Protein AF-A0A158CXE6-F1 (afdb_monomer_lite)

pLDDT: mean 87.51, std 12.44, range [35.69, 97.0]

Sequence (128 aa):
MPPRFIEAGNEISLALLDIEFDVFEQYKTNEDRIQARRDVHEHVRQKYGLASAREAVRCREISALVANRPAMIHLFDYDELEAMVMLRVKPTLVDQFIAAKRRASSFGLPDILGLALHAKERHDWRWD

Secondary structure (DSSP, 8-state):
---HHHHHHHHHHHHHHHHHH-TT----SHHHHHHHHHHHHHHHHHHHT-S-HHHHHHHHHHHHHHHT-TTHHHH--HHHHHHHHHTT--HHHHHHHHHHHHH-TT--HHHHHHHHHH-SS-------

Radius of gyration: 16.46 Å; chains: 1; bounding box: 41×27×48 Å

Structure (mmCIF, N/CA/C/O backbone):
data_AF-A0A158CXE6-F1
#
_entry.id   AF-A0A158CXE6-F1
#
loop_
_atom_site.group_PDB
_atom_site.id
_atom_site.type_symbol
_atom_site.label_atom_id
_atom_site.label_alt_id
_atom_site.label_comp_id
_atom_site.label_asym_id
_atom_site.label_entity_id
_atom_site.label_seq_id
_atom_site.pdbx_PDB_ins_code
_atom_site.Cartn_x
_atom_site.Cartn_y
_atom_site.Cartn_z
_atom_site.occupancy
_atom_site.B_iso_or_equiv
_atom_site.auth_seq_id
_atom_site.auth_comp_id
_atom_site.auth_asym_id
_atom_site.auth_atom_id
_atom_site.pdbx_PDB_model_num
ATOM 1 N N . MET A 1 1 ? 11.992 -1.898 12.900 1.00 51.00 1 MET A N 1
ATOM 2 C CA . MET A 1 1 ? 12.094 -2.278 11.477 1.00 51.00 1 MET A CA 1
ATOM 3 C C . MET A 1 1 ? 10.696 -2.177 10.886 1.00 51.00 1 MET A C 1
ATOM 5 O O . MET A 1 1 ? 9.780 -2.636 11.566 1.00 51.00 1 MET A O 1
ATOM 9 N N . PRO A 1 2 ? 10.495 -1.501 9.742 1.00 61.84 2 PRO A N 1
ATOM 10 C CA . PRO A 1 2 ? 9.184 -1.451 9.107 1.00 61.84 2 PRO A CA 1
ATOM 11 C C . PRO A 1 2 ? 8.731 -2.869 8.716 1.00 61.84 2 PRO A C 1
ATOM 13 O O . PRO A 1 2 ? 9.573 -3.732 8.463 1.00 61.84 2 PRO A O 1
ATOM 16 N N . PRO A 1 3 ? 7.420 -3.151 8.703 1.00 84.00 3 PRO A N 1
ATOM 17 C CA . PRO A 1 3 ? 6.924 -4.440 8.244 1.00 84.00 3 PRO A CA 1
ATOM 18 C C . PRO A 1 3 ? 7.371 -4.725 6.807 1.00 84.00 3 PRO A C 1
ATOM 20 O O . PRO A 1 3 ? 7.409 -3.816 5.977 1.00 84.00 3 PRO A O 1
ATOM 23 N N . ARG A 1 4 ? 7.650 -5.995 6.489 1.00 89.44 4 ARG A N 1
ATOM 24 C CA . ARG A 1 4 ? 8.146 -6.420 5.165 1.00 89.44 4 ARG A CA 1
ATOM 25 C C . ARG A 1 4 ? 7.297 -5.916 3.993 1.00 89.44 4 ARG A C 1
ATOM 27 O O . ARG A 1 4 ? 7.845 -5.550 2.961 1.00 89.44 4 ARG A O 1
ATOM 34 N N . PHE A 1 5 ? 5.976 -5.847 4.157 1.00 90.38 5 PHE A N 1
ATOM 35 C CA . PHE A 1 5 ? 5.071 -5.341 3.121 1.00 90.38 5 PHE A CA 1
ATOM 36 C C . PHE A 1 5 ? 5.245 -3.835 2.846 1.00 90.38 5 PHE A C 1
ATOM 38 O O . PHE A 1 5 ? 5.051 -3.398 1.716 1.00 90.38 5 PHE A O 1
ATOM 45 N N . ILE A 1 6 ? 5.656 -3.040 3.843 1.00 93.50 6 ILE A N 1
ATOM 46 C CA . ILE A 1 6 ? 5.977 -1.617 3.654 1.00 93.50 6 ILE A CA 1
ATOM 47 C C . ILE A 1 6 ? 7.284 -1.464 2.884 1.00 93.50 6 ILE A C 1
ATOM 49 O O . ILE A 1 6 ? 7.364 -0.642 1.977 1.00 93.50 6 ILE A O 1
ATOM 53 N N . GLU A 1 7 ? 8.296 -2.267 3.217 1.00 94.56 7 GLU A N 1
ATOM 54 C CA . GLU A 1 7 ? 9.576 -2.266 2.501 1.00 94.56 7 GLU A CA 1
ATOM 55 C C . GLU A 1 7 ? 9.382 -2.636 1.026 1.00 94.56 7 GLU A C 1
ATOM 57 O O . GLU A 1 7 ? 9.821 -1.889 0.152 1.00 94.56 7 GLU A O 1
ATOM 62 N N . ALA A 1 8 ? 8.632 -3.710 0.754 1.00 95.69 8 ALA A N 1
ATOM 63 C CA . ALA A 1 8 ? 8.264 -4.110 -0.601 1.00 95.69 8 ALA A CA 1
ATOM 64 C C . ALA A 1 8 ? 7.537 -2.981 -1.354 1.00 95.69 8 ALA A C 1
ATOM 66 O O . ALA A 1 8 ? 7.877 -2.661 -2.492 1.00 95.69 8 ALA A O 1
ATOM 67 N N . GLY A 1 9 ? 6.562 -2.331 -0.712 1.00 95.94 9 GLY A N 1
ATOM 68 C CA . GLY A 1 9 ? 5.818 -1.230 -1.322 1.00 95.94 9 GLY A CA 1
ATOM 69 C C . GLY A 1 9 ? 6.661 0.015 -1.612 1.00 95.94 9 GLY A C 1
ATOM 70 O O .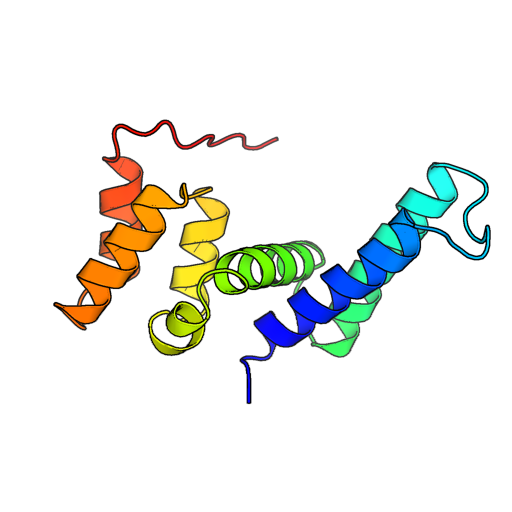 GLY A 1 9 ? 6.491 0.643 -2.662 1.00 95.94 9 GLY A O 1
ATOM 71 N N . ASN A 1 10 ? 7.590 0.355 -0.715 1.00 95.44 10 ASN A N 1
ATOM 72 C CA . ASN A 1 10 ? 8.533 1.457 -0.905 1.00 95.44 10 ASN A CA 1
ATOM 73 C C . ASN A 1 10 ? 9.477 1.177 -2.080 1.00 95.44 10 ASN A C 1
ATOM 75 O O . ASN A 1 10 ? 9.691 2.059 -2.907 1.00 95.44 10 ASN A O 1
ATOM 79 N N . GLU A 1 11 ? 10.003 -0.046 -2.181 1.00 96.62 11 GLU A N 1
ATOM 80 C CA . GLU A 1 11 ? 10.897 -0.451 -3.270 1.00 96.62 11 GLU A CA 1
ATOM 81 C C . GLU A 1 11 ? 10.207 -0.373 -4.633 1.00 96.62 11 GLU A C 1
ATOM 83 O O . GLU A 1 11 ? 10.760 0.206 -5.567 1.00 96.62 11 GLU A O 1
ATOM 88 N N . ILE A 1 12 ? 8.962 -0.855 -4.729 1.00 96.56 12 ILE A N 1
ATOM 89 C CA . ILE A 1 12 ? 8.153 -0.695 -5.944 1.00 96.56 12 ILE A CA 1
ATOM 90 C C . ILE A 1 12 ? 7.960 0.789 -6.255 1.00 96.56 12 ILE A C 1
ATOM 92 O O . ILE A 1 12 ? 8.134 1.204 -7.395 1.00 96.56 12 ILE A O 1
ATOM 96 N N . SER A 1 13 ? 7.593 1.602 -5.261 1.00 95.00 13 SER A N 1
ATOM 97 C CA . SER A 1 13 ? 7.316 3.025 -5.483 1.00 95.00 13 SER A CA 1
ATOM 98 C C . SER A 1 13 ? 8.537 3.771 -6.016 1.00 95.00 13 SER A C 1
ATOM 100 O O . SER A 1 13 ? 8.400 4.535 -6.965 1.00 95.00 13 SER A O 1
ATOM 102 N N . LEU A 1 14 ? 9.723 3.508 -5.462 1.00 94.38 14 LEU A N 1
ATOM 103 C CA . LEU A 1 14 ? 10.977 4.099 -5.930 1.00 94.38 14 LEU A CA 1
ATOM 104 C C . LEU A 1 14 ? 11.321 3.642 -7.353 1.00 94.38 14 LEU A C 1
ATOM 106 O O . LEU A 1 14 ? 11.532 4.482 -8.222 1.00 94.38 14 LEU A O 1
ATOM 110 N N . ALA A 1 15 ? 11.273 2.337 -7.626 1.00 94.12 15 ALA A N 1
ATOM 111 C CA . ALA A 1 15 ? 11.585 1.806 -8.953 1.00 94.12 15 ALA A CA 1
ATOM 112 C C . ALA A 1 15 ? 10.608 2.300 -10.039 1.00 94.12 15 ALA A C 1
ATOM 114 O O . ALA A 1 15 ? 10.995 2.531 -11.183 1.00 94.12 15 ALA A O 1
ATOM 115 N N . LEU A 1 16 ? 9.330 2.493 -9.698 1.00 93.62 16 LEU A N 1
ATOM 116 C CA . LEU A 1 16 ? 8.351 3.050 -10.632 1.00 93.62 16 LEU A CA 1
ATOM 117 C C . LEU A 1 16 ? 8.590 4.536 -10.924 1.00 93.62 16 LEU A C 1
ATOM 119 O O . LEU A 1 16 ? 8.330 4.951 -12.052 1.00 93.62 16 LEU A O 1
ATOM 123 N N . LEU A 1 17 ? 9.083 5.313 -9.952 1.00 91.69 17 LEU A N 1
ATOM 124 C CA . LEU A 1 17 ? 9.490 6.703 -10.182 1.00 91.69 17 LEU A CA 1
ATOM 125 C C . LEU A 1 17 ? 10.688 6.759 -11.134 1.00 91.69 17 LEU A C 1
ATOM 127 O O . LEU A 1 17 ? 10.675 7.564 -12.059 1.00 91.69 17 LEU A O 1
ATOM 131 N N . ASP A 1 18 ? 11.664 5.863 -10.981 1.00 90.62 18 ASP A N 1
ATOM 132 C CA . ASP A 1 18 ? 12.808 5.783 -11.899 1.00 90.62 18 ASP A CA 1
ATOM 133 C C . ASP A 1 18 ? 12.363 5.502 -13.345 1.00 90.62 18 ASP A C 1
ATOM 135 O O . ASP A 1 18 ? 12.859 6.127 -14.283 1.00 90.62 18 ASP A O 1
ATOM 139 N N . ILE A 1 19 ? 11.372 4.620 -13.533 1.00 90.50 19 ILE A N 1
ATOM 140 C CA . ILE A 1 19 ? 10.773 4.349 -14.853 1.00 90.50 19 ILE A CA 1
ATOM 141 C C . ILE A 1 19 ? 9.974 5.549 -15.376 1.00 90.50 19 ILE A C 1
ATOM 143 O O . ILE A 1 19 ? 9.950 5.799 -16.578 1.00 90.50 19 ILE A O 1
ATOM 147 N N . GLU A 1 20 ? 9.256 6.257 -14.504 1.00 87.62 20 GLU A N 1
ATOM 148 C CA . GLU A 1 20 ? 8.419 7.394 -14.894 1.00 87.62 20 GLU A CA 1
ATOM 149 C C . GLU A 1 20 ? 9.247 8.604 -15.323 1.00 87.62 20 GLU A C 1
ATOM 151 O O . GLU A 1 20 ? 8.935 9.224 -16.341 1.00 87.62 20 GLU A O 1
ATOM 156 N N . PHE A 1 21 ? 10.303 8.917 -14.573 1.00 87.38 21 PHE A N 1
ATOM 157 C CA . PHE A 1 21 ? 11.193 10.022 -14.902 1.00 87.38 21 PHE A CA 1
ATOM 158 C C . PHE A 1 21 ? 12.155 9.683 -16.037 1.00 87.38 21 PHE A C 1
ATOM 160 O O . PHE A 1 21 ? 12.564 10.603 -16.739 1.00 87.38 21 PHE A O 1
ATOM 167 N N . ASP A 1 22 ? 12.499 8.400 -16.218 1.00 84.50 22 ASP A N 1
ATOM 168 C CA . ASP A 1 22 ? 13.327 7.880 -17.315 1.00 84.50 22 ASP A CA 1
ATOM 169 C C . ASP A 1 22 ? 14.519 8.792 -17.652 1.00 84.50 22 ASP A C 1
ATOM 171 O O . ASP A 1 22 ? 14.786 9.120 -18.807 1.00 84.50 22 ASP A O 1
ATOM 175 N N . VAL A 1 23 ? 15.227 9.249 -16.613 1.00 73.69 23 VAL A N 1
ATOM 176 C CA . VAL A 1 23 ? 16.265 10.295 -16.716 1.00 73.69 23 VAL A CA 1
ATOM 177 C C . VAL A 1 23 ? 17.403 9.888 -17.664 1.00 73.69 23 VAL A C 1
ATOM 179 O O . VAL A 1 23 ? 18.132 10.736 -18.171 1.00 73.69 23 VAL A O 1
ATOM 182 N N . PHE A 1 24 ? 17.545 8.588 -17.923 1.00 78.62 24 PHE A N 1
ATOM 183 C CA . PHE A 1 24 ? 18.574 7.998 -18.773 1.00 78.62 24 PHE A CA 1
ATOM 184 C C . PHE A 1 24 ? 18.055 7.527 -20.143 1.00 78.62 24 PHE A C 1
ATOM 186 O O . PHE A 1 24 ? 18.789 6.825 -20.837 1.00 78.62 24 PHE A O 1
ATOM 193 N N . GLU A 1 25 ? 16.821 7.879 -20.525 1.00 81.94 25 GLU A N 1
ATOM 194 C CA . GLU A 1 25 ? 16.191 7.512 -21.809 1.00 81.94 25 GLU A CA 1
ATOM 195 C C . GLU A 1 25 ? 16.247 5.998 -22.109 1.00 81.94 25 GLU A C 1
ATOM 197 O O . GLU A 1 25 ? 16.470 5.554 -23.241 1.00 81.94 25 GLU A O 1
ATOM 202 N N . GLN A 1 26 ? 16.068 5.180 -21.071 1.00 82.81 26 GLN A N 1
ATOM 203 C CA . GLN A 1 26 ? 16.131 3.723 -21.152 1.00 82.81 26 GLN A CA 1
ATOM 204 C C . GLN A 1 26 ? 14.879 3.135 -21.809 1.00 82.81 26 GLN A C 1
ATOM 206 O O . GLN A 1 26 ? 14.966 2.085 -22.448 1.00 82.81 26 GLN A O 1
ATOM 211 N N . TYR A 1 27 ? 13.728 3.806 -21.699 1.00 85.38 27 TYR A N 1
ATOM 212 C CA . TYR A 1 27 ? 12.443 3.279 -22.153 1.00 85.38 27 TYR A CA 1
ATOM 213 C C . TYR A 1 27 ? 11.902 4.068 -23.349 1.00 85.38 27 TYR A C 1
ATOM 215 O O . TYR A 1 27 ? 11.145 5.034 -23.211 1.00 85.38 27 TYR A O 1
ATOM 223 N N . LYS A 1 28 ? 12.278 3.614 -24.549 1.00 82.56 28 LYS A N 1
ATOM 224 C CA . LYS A 1 28 ? 11.993 4.291 -25.827 1.00 82.56 28 LYS A CA 1
ATOM 225 C C . LYS A 1 28 ? 10.531 4.208 -26.249 1.00 82.56 28 LYS A C 1
ATOM 227 O O . LYS A 1 28 ? 10.055 5.081 -26.974 1.00 82.56 28 LYS A O 1
ATOM 232 N N . THR A 1 29 ? 9.822 3.165 -25.827 1.00 88.81 29 THR A N 1
ATOM 233 C CA . THR A 1 29 ? 8.415 2.953 -26.171 1.00 88.81 29 THR A CA 1
ATOM 234 C C . THR A 1 29 ? 7.535 2.824 -24.932 1.00 88.81 29 THR A C 1
ATOM 236 O O . THR A 1 29 ? 7.985 2.503 -23.830 1.00 88.81 29 THR A O 1
ATOM 239 N N . ASN A 1 30 ? 6.230 3.039 -25.116 1.00 87.00 30 ASN A N 1
ATOM 240 C CA . ASN A 1 30 ? 5.251 2.767 -24.062 1.00 87.00 30 ASN A CA 1
ATOM 241 C C . ASN A 1 30 ? 5.204 1.277 -23.690 1.00 87.00 30 ASN A C 1
ATOM 243 O O . ASN A 1 30 ? 4.932 0.955 -22.536 1.00 87.00 30 ASN A O 1
ATOM 247 N N . GLU A 1 31 ? 5.480 0.378 -24.635 1.00 91.69 31 GLU A N 1
ATOM 248 C CA . GLU A 1 31 ? 5.534 -1.065 -24.386 1.00 91.69 31 GLU A CA 1
ATOM 249 C C . GLU A 1 31 ? 6.713 -1.428 -23.478 1.00 91.69 31 GLU A C 1
ATOM 251 O O . GLU A 1 31 ? 6.514 -2.158 -22.505 1.00 91.69 31 GLU A O 1
ATOM 256 N N . ASP A 1 32 ? 7.888 -0.826 -23.698 1.00 90.44 32 ASP A N 1
ATOM 257 C CA . ASP A 1 32 ? 9.062 -0.998 -22.829 1.00 90.44 32 ASP A CA 1
ATOM 258 C C . ASP A 1 32 ? 8.752 -0.555 -21.396 1.00 90.44 32 ASP A C 1
ATOM 260 O O . ASP A 1 32 ? 9.058 -1.260 -20.436 1.00 90.44 32 ASP A O 1
ATOM 264 N N . ARG A 1 33 ? 8.069 0.588 -21.239 1.00 89.50 33 ARG A N 1
ATOM 265 C CA . ARG A 1 33 ? 7.648 1.092 -19.921 1.00 89.50 33 ARG A CA 1
ATOM 266 C C . ARG A 1 33 ? 6.655 0.152 -19.249 1.00 89.50 33 ARG A C 1
ATOM 268 O O . ARG A 1 33 ? 6.749 -0.078 -18.046 1.00 89.50 33 ARG A O 1
ATOM 275 N N . ILE A 1 34 ? 5.690 -0.389 -19.993 1.00 91.56 34 ILE A N 1
ATOM 276 C CA . ILE A 1 34 ? 4.725 -1.357 -19.454 1.00 91.56 34 ILE A CA 1
ATOM 277 C C . ILE A 1 34 ? 5.447 -2.624 -18.993 1.00 91.56 34 ILE A C 1
ATOM 279 O O . ILE A 1 34 ? 5.151 -3.119 -17.903 1.00 91.56 34 ILE A O 1
ATOM 283 N N . GLN A 1 35 ? 6.390 -3.130 -19.787 1.00 93.31 35 GLN A N 1
ATOM 284 C CA . GLN A 1 35 ? 7.146 -4.327 -19.439 1.00 93.31 35 GLN A CA 1
ATOM 285 C C . GLN A 1 35 ? 8.038 -4.088 -18.216 1.00 93.31 35 GLN A C 1
ATOM 287 O O . GLN A 1 35 ? 7.929 -4.831 -17.246 1.00 93.31 35 GLN A O 1
ATOM 292 N N . ALA A 1 36 ? 8.789 -2.987 -18.180 1.00 93.38 36 ALA A N 1
ATOM 293 C CA . ALA A 1 36 ? 9.624 -2.621 -17.037 1.00 93.38 36 ALA A CA 1
ATOM 294 C C . ALA A 1 36 ? 8.814 -2.502 -15.737 1.00 93.38 36 ALA A C 1
ATOM 296 O O . ALA A 1 36 ? 9.213 -3.001 -14.686 1.00 93.38 36 ALA A O 1
ATOM 297 N N . ARG A 1 37 ? 7.615 -1.907 -15.801 1.00 93.62 37 ARG A N 1
ATOM 298 C CA . ARG A 1 37 ? 6.708 -1.836 -14.646 1.00 93.62 37 ARG A CA 1
ATOM 299 C C . ARG A 1 37 ? 6.280 -3.223 -14.171 1.00 93.62 37 ARG A C 1
ATOM 301 O O . ARG A 1 37 ? 6.182 -3.433 -12.964 1.00 93.62 37 ARG A O 1
ATOM 308 N N . ARG A 1 38 ? 6.002 -4.161 -15.080 1.00 94.12 38 ARG A N 1
ATOM 309 C CA . ARG A 1 38 ? 5.667 -5.550 -14.717 1.00 94.12 38 ARG A CA 1
ATOM 310 C C . ARG A 1 38 ? 6.858 -6.247 -14.068 1.00 94.12 38 ARG A C 1
ATOM 312 O O . ARG A 1 38 ? 6.681 -6.881 -13.030 1.00 94.12 38 ARG A O 1
ATOM 319 N N . ASP A 1 39 ? 8.048 -6.055 -14.624 1.00 95.44 39 ASP A N 1
ATOM 320 C CA . ASP A 1 39 ? 9.284 -6.658 -14.129 1.00 95.44 39 ASP A CA 1
ATOM 321 C C . ASP A 1 39 ? 9.630 -6.164 -12.719 1.00 95.44 39 ASP A C 1
ATOM 323 O O . ASP A 1 39 ? 10.019 -6.968 -11.878 1.00 95.44 39 ASP A O 1
ATOM 327 N N . VAL A 1 40 ? 9.391 -4.883 -12.404 1.00 96.06 40 VAL A N 1
ATOM 328 C CA . VAL A 1 40 ? 9.525 -4.347 -11.035 1.00 96.06 40 VAL A CA 1
ATOM 329 C C . VAL A 1 40 ? 8.634 -5.099 -10.047 1.00 96.06 40 VAL A C 1
ATOM 331 O O . VAL A 1 40 ? 9.107 -5.539 -8.997 1.00 96.06 40 VAL A O 1
ATOM 334 N N . HIS A 1 41 ? 7.347 -5.272 -10.365 1.00 95.44 41 HIS A N 1
ATOM 335 C CA . HIS A 1 41 ? 6.427 -5.967 -9.461 1.00 95.44 41 HIS A CA 1
ATOM 336 C C . HIS A 1 41 ? 6.813 -7.440 -9.299 1.00 95.44 41 HIS A C 1
ATOM 338 O O . HIS A 1 41 ? 6.750 -7.962 -8.188 1.00 95.44 41 HIS A O 1
ATOM 344 N N . GLU A 1 42 ? 7.238 -8.102 -10.376 1.00 96.50 42 GLU A N 1
ATOM 345 C CA . GLU A 1 42 ? 7.669 -9.499 -10.331 1.00 96.50 42 GLU A CA 1
ATOM 346 C C . GLU A 1 42 ? 8.977 -9.673 -9.547 1.00 96.50 42 GLU A C 1
ATOM 348 O O . GLU A 1 42 ? 9.086 -10.580 -8.721 1.00 96.50 42 GLU A O 1
ATOM 353 N N . HIS A 1 43 ? 9.940 -8.771 -9.732 1.00 96.56 43 HIS A N 1
ATOM 354 C CA . HIS A 1 43 ? 11.191 -8.765 -8.981 1.00 96.56 43 HIS A CA 1
ATOM 355 C C . HIS A 1 43 ? 10.939 -8.629 -7.476 1.00 96.56 43 HIS A C 1
ATOM 357 O O . HIS A 1 43 ? 11.420 -9.442 -6.683 1.00 96.56 43 HIS A O 1
ATOM 363 N N . VAL A 1 44 ? 10.135 -7.640 -7.074 1.00 97.00 44 VAL A N 1
ATOM 364 C CA . VAL A 1 44 ? 9.807 -7.419 -5.660 1.00 97.00 44 VAL A CA 1
ATOM 365 C C . VAL A 1 44 ? 8.998 -8.588 -5.100 1.00 97.00 44 VAL A C 1
ATOM 367 O O . VAL A 1 44 ? 9.277 -9.043 -3.990 1.00 97.00 44 VAL A O 1
ATOM 370 N N . ARG A 1 45 ? 8.055 -9.144 -5.874 1.00 96.50 45 ARG A N 1
ATOM 371 C CA . ARG A 1 45 ? 7.307 -10.349 -5.489 1.00 96.50 45 ARG A CA 1
ATOM 372 C C . ARG A 1 45 ? 8.252 -11.494 -5.128 1.00 96.50 45 ARG A C 1
ATOM 374 O O . ARG A 1 45 ? 8.108 -12.080 -4.059 1.00 96.50 45 ARG A O 1
ATOM 381 N N . GLN A 1 46 ? 9.227 -11.788 -5.987 1.00 96.75 46 GLN A N 1
ATOM 382 C CA . GLN A 1 46 ? 10.204 -12.853 -5.756 1.00 96.75 46 GLN A CA 1
ATOM 383 C C . GLN A 1 46 ? 11.107 -12.552 -4.553 1.00 96.75 46 GLN A C 1
ATOM 385 O O . GLN A 1 46 ? 11.287 -13.412 -3.693 1.00 96.75 46 GLN A O 1
ATOM 390 N N . LYS A 1 47 ? 11.628 -11.323 -4.457 1.00 97.00 47 LYS A N 1
ATOM 391 C CA . LYS A 1 47 ? 12.533 -10.890 -3.382 1.00 97.00 47 LYS A CA 1
ATOM 392 C C . LYS A 1 47 ? 11.901 -10.990 -1.992 1.00 97.00 47 LYS A C 1
ATOM 394 O O . LYS A 1 47 ? 12.564 -11.410 -1.046 1.00 97.00 47 LYS A O 1
ATOM 399 N N . TYR A 1 48 ? 10.630 -10.611 -1.870 1.00 94.88 48 TYR A N 1
ATOM 400 C CA . TYR A 1 48 ? 9.906 -10.593 -0.596 1.00 94.88 48 TYR A CA 1
ATOM 401 C C . TYR A 1 48 ? 9.051 -11.844 -0.353 1.00 94.88 48 TYR A C 1
ATOM 403 O O . TYR A 1 48 ? 8.465 -11.971 0.721 1.00 94.88 48 TYR A O 1
ATOM 411 N N . GLY A 1 49 ? 9.008 -12.783 -1.305 1.00 94.75 49 GLY A N 1
ATOM 412 C CA . GLY A 1 49 ? 8.236 -14.022 -1.190 1.00 94.75 49 GLY A CA 1
ATOM 413 C C . GLY A 1 49 ? 6.720 -13.808 -1.215 1.00 94.75 49 GLY A C 1
ATOM 414 O O . GLY A 1 49 ? 5.998 -14.542 -0.547 1.00 94.75 49 GLY A O 1
ATOM 415 N N . LEU A 1 50 ? 6.243 -12.804 -1.956 1.00 94.25 50 LEU A N 1
ATOM 416 C CA . LEU A 1 50 ? 4.817 -12.492 -2.069 1.00 94.25 50 LEU A CA 1
ATOM 417 C C . LEU A 1 50 ? 4.113 -13.534 -2.958 1.00 94.25 50 LEU A C 1
ATOM 419 O O . LEU A 1 50 ? 4.641 -13.978 -3.987 1.00 94.25 50 LEU A O 1
ATOM 423 N N . ALA A 1 51 ? 2.892 -13.910 -2.594 1.00 92.94 51 ALA A N 1
ATOM 424 C CA . ALA A 1 51 ? 2.107 -14.943 -3.258 1.00 92.94 51 ALA A CA 1
ATOM 425 C C . ALA A 1 51 ? 1.729 -14.567 -4.696 1.00 92.94 51 ALA A C 1
ATOM 427 O O . ALA A 1 51 ? 1.571 -15.445 -5.545 1.00 92.94 51 ALA A O 1
ATOM 428 N N . SER A 1 52 ? 1.589 -13.274 -5.006 1.00 93.31 52 SER A N 1
ATOM 429 C CA . SER A 1 52 ? 1.194 -12.830 -6.347 1.00 93.31 52 SER A CA 1
ATOM 430 C C . SER A 1 52 ? 1.668 -11.420 -6.700 1.00 93.31 52 SER A C 1
ATOM 432 O O . SER A 1 52 ? 1.995 -10.611 -5.835 1.00 93.31 52 SER A O 1
ATOM 434 N N . ALA A 1 53 ? 1.640 -11.087 -7.995 1.00 90.31 53 ALA A N 1
ATOM 435 C CA . ALA A 1 53 ? 1.861 -9.714 -8.452 1.00 90.31 53 ALA A CA 1
ATOM 436 C C . ALA A 1 53 ? 0.791 -8.745 -7.909 1.00 90.31 53 ALA A C 1
ATOM 438 O O . ALA A 1 53 ? 1.077 -7.574 -7.681 1.00 90.31 53 ALA A O 1
ATOM 439 N N . ARG A 1 54 ? -0.434 -9.234 -7.650 1.00 92.00 54 ARG A N 1
ATOM 440 C CA . ARG A 1 54 ? -1.490 -8.438 -7.002 1.00 92.00 54 ARG A CA 1
ATOM 441 C C . ARG A 1 54 ? -1.109 -8.067 -5.575 1.00 92.00 54 ARG A C 1
ATOM 443 O O . ARG A 1 54 ? -1.321 -6.930 -5.181 1.00 92.00 54 ARG A O 1
ATOM 450 N N . GLU A 1 55 ? -0.508 -8.989 -4.832 1.00 93.31 55 GLU A N 1
ATOM 451 C CA . GLU A 1 55 ? -0.010 -8.710 -3.483 1.00 93.31 55 GLU A CA 1
ATOM 452 C C . GLU A 1 55 ? 1.125 -7.679 -3.506 1.00 93.31 55 GLU A C 1
ATOM 454 O O . GLU A 1 55 ? 1.125 -6.759 -2.696 1.00 93.31 55 GLU A O 1
ATOM 459 N N . ALA A 1 56 ? 2.027 -7.738 -4.492 1.00 94.62 56 ALA A N 1
ATOM 460 C CA . ALA A 1 56 ? 3.042 -6.699 -4.689 1.00 94.62 56 ALA A CA 1
ATOM 461 C C . ALA A 1 56 ? 2.411 -5.311 -4.925 1.00 94.62 56 ALA A C 1
ATOM 463 O O . ALA A 1 56 ? 2.824 -4.320 -4.318 1.00 94.62 56 ALA A O 1
ATOM 464 N N . VAL A 1 57 ? 1.357 -5.237 -5.747 1.00 94.06 57 VAL A N 1
ATOM 465 C CA . VAL A 1 57 ? 0.574 -4.002 -5.928 1.00 94.06 57 VAL A CA 1
ATOM 466 C C . VAL A 1 57 ? -0.066 -3.555 -4.608 1.00 94.06 57 VAL A C 1
ATOM 468 O O . VAL A 1 57 ? 0.031 -2.376 -4.269 1.00 94.06 57 VAL A O 1
ATOM 471 N N . ARG A 1 58 ? -0.644 -4.473 -3.819 1.00 94.62 58 ARG A N 1
ATOM 472 C CA . ARG A 1 58 ? -1.206 -4.152 -2.493 1.00 94.62 58 ARG A CA 1
ATOM 473 C C . ARG A 1 58 ? -0.155 -3.600 -1.541 1.00 94.62 58 ARG A C 1
ATOM 475 O O . ARG A 1 58 ? -0.405 -2.586 -0.899 1.00 94.62 58 ARG A O 1
ATOM 482 N N . CYS A 1 59 ? 1.037 -4.189 -1.489 1.00 95.50 59 CYS A N 1
ATOM 483 C CA . CYS A 1 59 ? 2.149 -3.669 -0.693 1.00 95.50 59 CYS A CA 1
ATOM 484 C C . CYS A 1 59 ? 2.474 -2.214 -1.057 1.00 95.50 59 CYS A C 1
ATOM 486 O O . CYS A 1 59 ? 2.636 -1.378 -0.167 1.00 95.50 59 CYS A O 1
ATOM 488 N N . ARG A 1 60 ? 2.512 -1.888 -2.356 1.00 95.62 60 ARG A N 1
ATOM 489 C CA . ARG A 1 60 ? 2.719 -0.515 -2.843 1.00 95.62 60 ARG A CA 1
ATOM 490 C C . ARG A 1 60 ? 1.601 0.430 -2.398 1.00 95.62 60 ARG A C 1
ATOM 492 O O . ARG A 1 60 ? 1.883 1.522 -1.914 1.00 95.62 60 ARG A O 1
ATOM 499 N N . GLU A 1 61 ? 0.345 0.026 -2.542 1.00 94.38 61 GLU A N 1
ATOM 500 C CA . GLU A 1 61 ? -0.803 0.843 -2.136 1.00 94.38 61 GLU A CA 1
ATOM 501 C C . GLU A 1 61 ? -0.839 1.077 -0.617 1.00 94.38 61 GLU A C 1
ATOM 503 O O . GLU A 1 61 ? -1.075 2.201 -0.175 1.00 94.38 61 GLU A O 1
ATOM 508 N N . ILE A 1 62 ? -0.532 0.051 0.186 1.00 94.81 62 ILE A N 1
ATOM 509 C CA . ILE A 1 62 ? -0.421 0.170 1.645 1.00 94.81 62 ILE A CA 1
ATOM 510 C C . ILE A 1 62 ? 0.743 1.096 2.016 1.00 94.81 62 ILE A C 1
ATOM 512 O O . ILE A 1 62 ? 0.579 1.973 2.863 1.00 94.81 62 ILE A O 1
ATOM 516 N N . SER A 1 63 ? 1.905 0.951 1.373 1.00 94.38 63 SER A N 1
ATOM 517 C CA . SER A 1 63 ? 3.048 1.857 1.555 1.00 94.38 63 SER A CA 1
ATOM 518 C C . SER A 1 63 ? 2.648 3.317 1.299 1.00 94.38 63 SER A C 1
ATOM 520 O O . SER A 1 63 ? 2.890 4.180 2.146 1.00 94.38 63 SER A O 1
ATOM 522 N N . ALA A 1 64 ? 1.941 3.592 0.200 1.00 92.25 64 ALA A N 1
ATOM 523 C CA . ALA A 1 64 ? 1.450 4.931 -0.117 1.00 92.25 64 ALA A CA 1
ATOM 524 C C . ALA A 1 64 ? 0.429 5.454 0.914 1.00 92.25 64 ALA A C 1
ATOM 526 O O . ALA A 1 64 ? 0.469 6.631 1.287 1.00 92.25 64 ALA A O 1
ATOM 527 N N . LEU A 1 65 ? -0.459 4.584 1.409 1.00 92.06 65 LEU A N 1
ATOM 528 C CA . LEU A 1 65 ? -1.420 4.910 2.466 1.00 92.06 65 LEU A CA 1
ATOM 529 C C . LEU A 1 65 ? -0.706 5.355 3.751 1.00 92.06 65 LEU A C 1
ATOM 531 O O . LEU A 1 65 ? -1.055 6.391 4.327 1.00 92.06 65 LEU A O 1
ATOM 535 N N . VAL A 1 66 ? 0.314 4.607 4.185 1.00 92.62 66 VAL A N 1
ATOM 536 C CA . VAL A 1 66 ? 1.032 4.898 5.434 1.00 92.62 66 VAL A CA 1
ATOM 537 C C . VAL A 1 66 ? 2.075 6.007 5.297 1.00 92.62 66 VAL A C 1
ATOM 539 O O . VAL A 1 66 ? 2.412 6.623 6.305 1.00 92.62 66 VAL A O 1
ATOM 542 N N . ALA A 1 67 ? 2.564 6.312 4.089 1.00 90.38 67 ALA A N 1
ATOM 543 C CA . ALA A 1 67 ? 3.595 7.332 3.864 1.00 90.38 67 ALA A CA 1
ATOM 544 C C . ALA A 1 67 ? 3.196 8.705 4.432 1.00 90.38 67 ALA A C 1
ATOM 546 O O . ALA A 1 67 ? 4.007 9.395 5.046 1.00 90.38 67 ALA A O 1
ATOM 547 N N . ASN A 1 68 ? 1.916 9.066 4.303 1.00 86.31 68 ASN A N 1
ATOM 548 C CA . ASN A 1 68 ? 1.372 10.310 4.852 1.00 86.31 68 ASN A CA 1
ATOM 549 C C . ASN A 1 68 ? 0.921 10.186 6.319 1.00 86.31 68 ASN A C 1
ATOM 551 O O . ASN A 1 68 ? 0.584 11.188 6.949 1.00 86.31 68 ASN A O 1
ATOM 555 N N . ARG A 1 69 ? 0.865 8.965 6.868 1.00 90.50 69 ARG A N 1
ATOM 556 C CA . ARG A 1 69 ? 0.360 8.652 8.216 1.00 90.50 69 ARG A CA 1
ATOM 557 C C . ARG A 1 69 ? 1.193 7.541 8.881 1.00 90.50 69 ARG A C 1
ATOM 559 O O . ARG A 1 69 ? 0.655 6.468 9.164 1.00 90.50 69 ARG A O 1
ATOM 566 N N . PRO A 1 70 ? 2.478 7.777 9.215 1.00 89.38 70 PRO A N 1
ATOM 567 C CA . PRO A 1 70 ? 3.377 6.713 9.684 1.00 89.38 70 PRO A CA 1
ATOM 568 C C . PRO A 1 70 ? 2.895 5.982 10.945 1.00 89.38 70 PRO A C 1
ATOM 570 O O . PRO A 1 70 ? 3.203 4.811 11.143 1.00 89.38 70 PRO A O 1
ATOM 573 N N . ALA A 1 71 ? 2.086 6.645 11.780 1.00 89.94 71 ALA A N 1
ATOM 574 C CA . ALA A 1 71 ? 1.488 6.038 12.968 1.00 89.94 71 ALA A CA 1
ATOM 575 C C . ALA A 1 71 ? 0.621 4.803 12.656 1.00 89.94 71 ALA A C 1
ATOM 577 O O . ALA A 1 71 ? 0.456 3.956 13.530 1.00 89.94 71 ALA A O 1
ATOM 578 N N . MET A 1 72 ? 0.088 4.681 11.434 1.00 92.81 72 MET A N 1
ATOM 579 C CA . MET A 1 72 ? -0.722 3.532 11.018 1.00 92.81 72 MET A CA 1
ATOM 580 C C . MET A 1 72 ? 0.043 2.210 11.101 1.00 92.81 72 MET A C 1
ATOM 582 O O . MET A 1 72 ? -0.555 1.207 11.463 1.00 92.81 72 MET A O 1
ATOM 586 N N . ILE A 1 73 ? 1.361 2.228 10.869 1.00 91.12 73 ILE A N 1
ATOM 587 C CA . ILE A 1 73 ? 2.229 1.037 10.901 1.00 91.12 73 ILE A CA 1
ATOM 588 C C . ILE A 1 73 ? 2.192 0.333 12.267 1.00 91.12 73 ILE A C 1
ATOM 590 O O . ILE A 1 73 ? 2.407 -0.872 12.355 1.00 91.12 73 ILE A O 1
ATOM 594 N N . HIS A 1 74 ? 1.941 1.085 13.339 1.00 90.25 74 HIS A N 1
ATOM 595 C CA . HIS A 1 74 ? 1.888 0.559 14.704 1.00 90.25 74 HIS A CA 1
ATOM 596 C C . HIS A 1 74 ? 0.464 0.368 15.227 1.00 90.25 74 HIS A C 1
ATOM 598 O O . HIS A 1 74 ? 0.282 -0.203 16.298 1.00 90.25 74 HIS A O 1
ATOM 604 N N . LEU A 1 75 ? -0.530 0.897 14.513 1.00 93.12 75 LEU A N 1
ATOM 605 C CA . LEU A 1 75 ? -1.928 0.871 14.931 1.00 93.12 75 LEU A CA 1
ATOM 606 C C . LEU A 1 75 ? -2.722 -0.225 14.235 1.00 93.12 75 LEU A C 1
ATOM 608 O O . LEU A 1 75 ? -3.666 -0.724 14.835 1.00 93.12 75 LEU A O 1
ATOM 612 N N . PHE A 1 76 ? -2.356 -0.573 13.004 1.00 94.25 76 PHE A N 1
ATOM 613 C CA . PHE A 1 76 ? -3.094 -1.519 12.181 1.00 94.25 76 PHE A CA 1
ATOM 614 C C . PHE A 1 76 ? -2.186 -2.653 11.726 1.00 94.25 76 PHE A C 1
ATOM 616 O O . PHE A 1 76 ? -1.011 -2.433 11.416 1.00 94.25 76 PHE A O 1
ATOM 623 N N . ASP A 1 77 ? -2.739 -3.859 11.700 1.00 93.19 77 ASP A N 1
ATOM 624 C CA . ASP A 1 77 ? -2.074 -5.007 11.094 1.00 93.19 77 ASP A CA 1
ATOM 625 C C . ASP A 1 77 ? -2.205 -4.990 9.561 1.00 93.19 77 ASP A C 1
ATOM 627 O O . ASP A 1 77 ? -2.743 -4.057 8.960 1.00 93.19 77 ASP A O 1
ATOM 631 N N . TYR A 1 78 ? -1.636 -6.006 8.911 1.00 91.75 78 TYR A N 1
ATOM 632 C CA . TYR A 1 78 ? -1.658 -6.102 7.456 1.00 91.75 78 TYR A CA 1
ATOM 633 C C . TYR A 1 78 ? -3.081 -6.204 6.897 1.00 91.75 78 TYR A C 1
ATOM 635 O O . TYR A 1 78 ? -3.395 -5.476 5.960 1.00 91.75 78 TYR A O 1
ATOM 643 N N . ASP A 1 79 ? -3.937 -7.041 7.486 1.00 92.75 79 ASP A N 1
ATOM 644 C CA . ASP A 1 79 ? -5.290 -7.302 6.985 1.00 92.75 79 ASP A CA 1
ATOM 645 C C . ASP A 1 79 ? -6.168 -6.048 7.111 1.00 92.75 79 ASP A C 1
ATOM 647 O O . ASP A 1 79 ? -6.946 -5.710 6.216 1.00 92.75 79 ASP A O 1
ATOM 651 N N . GLU A 1 80 ? -6.006 -5.298 8.203 1.00 94.94 80 GLU A N 1
ATOM 652 C CA . GLU A 1 80 ? -6.673 -4.016 8.415 1.00 94.94 80 GLU A CA 1
ATOM 653 C C . GLU A 1 80 ? -6.232 -2.965 7.384 1.00 94.94 80 GLU A C 1
ATOM 655 O O . GLU A 1 80 ? -7.070 -2.246 6.830 1.00 94.94 80 GLU A O 1
ATOM 660 N N . LEU A 1 81 ? -4.931 -2.879 7.094 1.00 94.50 81 LEU A N 1
ATOM 661 C CA . LEU A 1 81 ? -4.390 -1.962 6.086 1.00 94.50 81 LEU A CA 1
ATOM 662 C C . LEU A 1 81 ? -4.792 -2.366 4.663 1.00 94.50 81 LEU A C 1
ATOM 664 O O . LEU A 1 81 ? -5.153 -1.503 3.858 1.00 94.50 81 LEU A O 1
ATOM 668 N N . GLU A 1 82 ? -4.766 -3.663 4.357 1.00 92.88 82 GLU A N 1
ATOM 669 C CA . GLU A 1 82 ? -5.226 -4.212 3.084 1.00 92.88 82 GLU A CA 1
ATOM 670 C C . GLU A 1 82 ? -6.703 -3.883 2.871 1.00 92.88 82 GLU A C 1
ATOM 672 O O . GLU A 1 82 ? -7.066 -3.369 1.811 1.00 92.88 82 GLU A O 1
ATOM 677 N N . ALA A 1 83 ? -7.546 -4.080 3.887 1.00 91.75 83 ALA A N 1
ATOM 678 C CA . ALA A 1 83 ? -8.957 -3.736 3.808 1.00 91.75 83 ALA A CA 1
ATOM 679 C C . ALA A 1 83 ? -9.156 -2.249 3.490 1.00 91.75 83 ALA A C 1
ATOM 681 O O . ALA A 1 83 ? -9.917 -1.918 2.583 1.00 91.75 83 ALA A O 1
ATOM 682 N N . MET A 1 84 ? -8.440 -1.338 4.159 1.00 92.12 84 MET A N 1
ATOM 683 C CA . MET A 1 84 ? -8.538 0.099 3.863 1.00 92.12 84 MET A CA 1
ATOM 684 C C . MET A 1 84 ? -8.166 0.434 2.410 1.00 92.12 84 MET A C 1
ATOM 686 O O . MET A 1 84 ? -8.815 1.275 1.780 1.00 92.12 84 MET A O 1
ATOM 690 N N . VAL A 1 85 ? -7.147 -0.232 1.865 1.00 91.50 85 VAL A N 1
ATOM 691 C CA . VAL A 1 85 ? -6.740 -0.089 0.461 1.00 91.50 85 VAL A CA 1
ATOM 692 C C . VAL A 1 85 ? -7.802 -0.648 -0.487 1.00 91.50 85 VAL A C 1
ATOM 694 O O . VAL A 1 85 ? -8.209 0.038 -1.426 1.00 91.50 85 VAL A O 1
ATOM 697 N N . MET A 1 86 ? -8.301 -1.859 -0.231 1.00 89.00 86 MET A N 1
ATOM 698 C CA . MET A 1 86 ? -9.330 -2.507 -1.052 1.00 89.00 86 MET A CA 1
ATOM 699 C C . MET A 1 86 ? -10.632 -1.706 -1.088 1.00 89.00 86 MET A C 1
ATOM 701 O O . MET A 1 86 ? -11.263 -1.585 -2.135 1.00 89.00 86 MET A O 1
ATOM 705 N N . LEU A 1 87 ? -10.998 -1.113 0.046 1.00 87.12 87 LEU A N 1
ATOM 706 C CA . LEU A 1 87 ? -12.156 -0.237 0.206 1.00 87.12 87 LEU A CA 1
ATOM 707 C C . LEU A 1 87 ? -11.943 1.165 -0.391 1.00 87.12 87 LEU A C 1
ATOM 709 O O . LEU A 1 87 ? -12.871 1.978 -0.387 1.00 87.12 87 LEU A O 1
ATOM 713 N N . ARG A 1 88 ? -10.727 1.483 -0.861 1.00 86.31 88 ARG A N 1
ATOM 714 C CA . ARG A 1 88 ? -10.316 2.816 -1.333 1.00 86.31 88 ARG A CA 1
ATOM 715 C C . ARG A 1 88 ? -10.748 3.921 -0.365 1.00 86.31 88 ARG A C 1
ATOM 717 O O . ARG A 1 88 ? -11.374 4.910 -0.757 1.00 86.31 88 ARG A O 1
ATOM 724 N N . VAL A 1 89 ? -10.472 3.710 0.923 1.00 86.56 89 VAL A N 1
ATOM 725 C CA . VAL A 1 89 ? -10.898 4.610 2.000 1.00 86.56 89 VAL A CA 1
ATOM 726 C C . VAL A 1 89 ? -10.315 6.001 1.768 1.00 86.56 89 VAL A C 1
ATOM 728 O O . VAL A 1 89 ? -9.112 6.167 1.561 1.00 86.56 89 VAL A O 1
ATOM 731 N N . LYS A 1 90 ? -11.171 7.026 1.807 1.00 85.88 90 LYS A N 1
ATOM 732 C CA . LYS A 1 90 ? -10.720 8.411 1.663 1.00 85.88 90 LYS A CA 1
ATOM 733 C C . LYS A 1 90 ? -9.878 8.841 2.865 1.00 85.88 90 LYS A C 1
ATOM 735 O O . LYS A 1 90 ? -10.136 8.388 3.980 1.00 85.88 90 LYS A O 1
ATOM 740 N N . PRO A 1 91 ? -8.941 9.789 2.684 1.00 86.12 91 PRO A N 1
ATOM 741 C CA . PRO A 1 91 ? -8.083 10.267 3.768 1.00 86.12 91 PRO A CA 1
ATOM 742 C C . PRO A 1 91 ? -8.844 10.703 5.033 1.00 86.12 91 PRO A C 1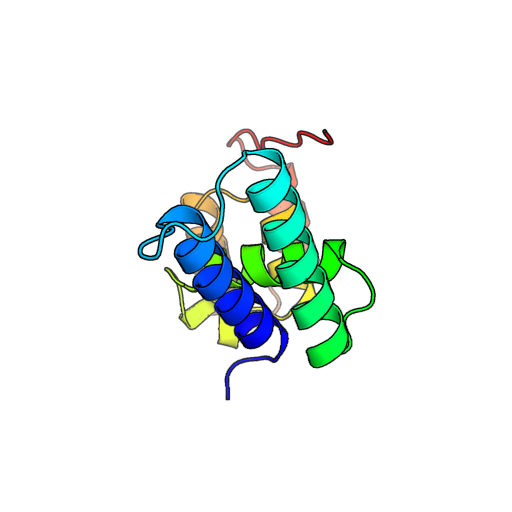
ATOM 744 O O . PRO A 1 91 ? -8.410 10.396 6.139 1.00 86.12 91 PRO A O 1
ATOM 747 N N . THR A 1 92 ? -10.005 11.348 4.874 1.00 86.69 92 THR A N 1
ATOM 748 C CA . THR A 1 92 ? -10.873 11.784 5.980 1.00 86.69 92 THR A CA 1
ATOM 749 C C . THR A 1 92 ? -11.378 10.628 6.840 1.00 86.69 92 THR A C 1
ATOM 751 O O . THR A 1 92 ? -11.430 10.754 8.063 1.00 86.69 92 THR A O 1
ATOM 754 N N . LEU A 1 93 ? -11.736 9.498 6.227 1.00 88.38 93 LEU A N 1
ATOM 755 C CA . LEU A 1 93 ? -12.205 8.314 6.942 1.00 88.38 93 LEU A CA 1
ATOM 756 C C . LEU A 1 93 ? -11.039 7.531 7.571 1.00 88.38 93 LEU A C 1
ATOM 758 O O . LEU A 1 93 ? -11.175 7.032 8.686 1.00 88.38 93 LEU A O 1
ATOM 762 N N . VAL A 1 94 ? -9.859 7.522 6.940 1.00 90.75 94 VAL A N 1
ATOM 763 C CA . VAL A 1 94 ? -8.629 6.973 7.548 1.00 90.75 94 VAL A CA 1
ATOM 764 C C . VAL A 1 94 ? -8.296 7.690 8.861 1.00 90.75 94 VAL A C 1
ATOM 766 O O . VAL A 1 94 ? -7.986 7.043 9.862 1.00 90.75 94 VAL A O 1
ATOM 769 N N . ASP A 1 95 ? -8.406 9.020 8.894 1.00 90.94 95 ASP A N 1
ATOM 770 C CA . ASP A 1 95 ? -8.152 9.801 10.111 1.00 90.94 95 ASP A CA 1
ATOM 771 C C . ASP A 1 95 ? -9.145 9.454 11.235 1.00 90.94 95 ASP A C 1
ATOM 773 O O . ASP A 1 95 ? -8.765 9.381 12.409 1.00 90.94 95 ASP A O 1
ATOM 777 N N . GLN A 1 96 ? -10.401 9.154 10.885 1.00 90.69 96 GLN A N 1
ATOM 778 C CA . GLN A 1 96 ? -11.401 8.665 11.839 1.00 90.69 96 GLN A CA 1
ATOM 779 C C . GLN A 1 96 ? -11.053 7.271 12.365 1.00 90.69 96 GLN A C 1
ATOM 781 O O . GLN A 1 96 ? -11.158 7.043 13.570 1.00 90.69 96 GLN A O 1
ATOM 786 N N . PHE A 1 97 ? -10.587 6.360 11.507 1.00 92.62 97 PHE A N 1
ATOM 787 C CA . PHE A 1 97 ? -10.149 5.024 11.924 1.00 92.62 97 PHE A CA 1
ATOM 788 C C . PHE A 1 97 ? -8.956 5.094 12.875 1.00 92.62 97 PHE A C 1
ATOM 790 O O . PHE A 1 97 ? -8.963 4.439 13.916 1.00 92.62 97 PHE A O 1
ATOM 797 N N . ILE A 1 98 ? -7.964 5.942 12.585 1.00 93.81 98 ILE A N 1
ATOM 798 C CA . ILE A 1 98 ? -6.826 6.183 13.486 1.00 93.81 98 ILE A CA 1
ATOM 799 C C . ILE A 1 98 ? -7.315 6.693 14.844 1.00 93.81 98 ILE A C 1
ATOM 801 O O . ILE A 1 98 ? -6.871 6.211 15.888 1.00 93.81 98 ILE A O 1
ATOM 805 N N . ALA A 1 99 ? -8.229 7.667 14.849 1.00 93.50 99 ALA A N 1
ATOM 806 C CA . ALA A 1 99 ? -8.792 8.204 16.083 1.00 93.50 99 ALA A CA 1
ATOM 807 C C . ALA A 1 99 ? -9.579 7.141 16.870 1.00 93.50 99 ALA A C 1
ATOM 809 O O . ALA A 1 99 ? -9.462 7.089 18.095 1.00 93.50 99 ALA A O 1
ATOM 810 N N . ALA A 1 100 ? -10.339 6.283 16.185 1.00 93.19 100 ALA A N 1
ATOM 811 C CA . ALA A 1 100 ? -11.096 5.192 16.791 1.00 93.19 100 ALA A CA 1
ATOM 812 C C . ALA A 1 100 ? -10.174 4.127 17.406 1.00 93.19 100 ALA A C 1
ATOM 814 O O . ALA A 1 100 ? -10.301 3.850 18.598 1.00 93.19 100 ALA A O 1
ATOM 815 N N . LYS A 1 101 ? -9.178 3.631 16.655 1.00 94.81 101 LYS A N 1
ATOM 816 C CA . LYS A 1 101 ? -8.185 2.646 17.128 1.00 94.81 101 LYS A CA 1
ATOM 817 C C . LYS A 1 101 ? -7.398 3.144 18.341 1.00 94.81 101 LYS A C 1
ATOM 819 O O . LYS A 1 101 ? -7.134 2.391 19.271 1.00 94.81 101 LYS A O 1
ATOM 824 N N . ARG A 1 102 ? -7.063 4.440 18.375 1.00 94.12 102 ARG A N 1
ATOM 825 C CA . ARG A 1 102 ? -6.393 5.062 19.532 1.00 94.12 102 ARG A CA 1
ATOM 826 C C . ARG A 1 102 ? -7.275 5.142 20.778 1.00 94.12 102 ARG A C 1
ATOM 828 O O . ARG A 1 102 ? -6.741 5.125 21.881 1.00 94.12 102 ARG A O 1
ATOM 835 N N . ARG A 1 103 ? -8.595 5.279 20.620 1.00 94.62 103 ARG A N 1
ATOM 836 C CA . ARG A 1 103 ? -9.546 5.339 21.746 1.00 94.62 103 ARG A CA 1
ATOM 837 C C . ARG A 1 103 ? -9.936 3.955 22.248 1.00 94.62 103 ARG A C 1
ATOM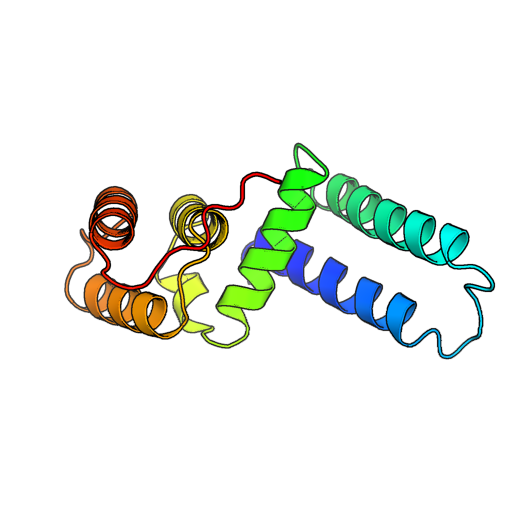 839 O O . ARG A 1 103 ? -10.134 3.788 23.445 1.00 94.62 103 ARG A O 1
ATOM 846 N N . ALA A 1 104 ? -10.060 2.991 21.342 1.00 93.44 104 ALA A N 1
ATOM 847 C CA . ALA A 1 104 ? -10.466 1.630 21.643 1.00 93.44 104 ALA A CA 1
ATOM 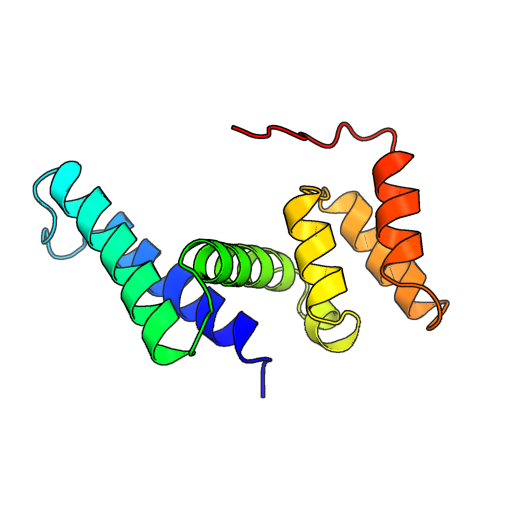848 C C . ALA A 1 104 ? -9.565 0.648 20.891 1.00 93.44 104 ALA A C 1
ATOM 850 O O . ALA A 1 104 ? -9.648 0.529 19.671 1.00 93.44 104 ALA A O 1
ATOM 851 N N . SER A 1 105 ? -8.742 -0.099 21.628 1.00 89.00 105 SER A N 1
ATOM 852 C CA . SER A 1 105 ? -7.866 -1.128 21.052 1.00 89.00 105 SER A CA 1
ATOM 853 C C . SER A 1 105 ? -8.633 -2.287 20.411 1.00 89.00 105 SER A C 1
ATOM 855 O O . SER A 1 105 ? -8.077 -2.981 19.566 1.00 89.00 105 SER A O 1
ATOM 857 N N . SER A 1 106 ? -9.899 -2.484 20.795 1.00 93.06 106 SER A N 1
ATOM 858 C CA . SER A 1 106 ? -10.805 -3.469 20.199 1.00 93.06 106 SER A CA 1
ATOM 859 C C . SER A 1 106 ? -11.313 -3.074 18.816 1.00 93.06 106 SER A C 1
ATOM 861 O O . SER A 1 106 ? -11.885 -3.921 18.141 1.00 93.06 106 SER A O 1
ATOM 863 N N . PHE A 1 107 ? -11.149 -1.807 18.416 1.00 94.00 107 PHE A N 1
ATOM 864 C CA . PHE A 1 107 ? -11.471 -1.384 17.061 1.00 94.00 107 PHE A CA 1
ATOM 865 C C . PHE A 1 107 ? -10.605 -2.179 16.088 1.00 94.00 107 PHE A C 1
ATOM 867 O O . PHE A 1 107 ? -9.390 -2.243 16.267 1.00 94.00 107 PHE A O 1
ATOM 874 N N . GLY A 1 108 ? -11.182 -2.757 15.049 1.00 92.75 108 GLY A N 1
ATOM 875 C CA . GLY A 1 108 ? -10.378 -3.469 14.068 1.00 92.75 108 GLY A CA 1
ATOM 876 C C . GLY A 1 108 ? -11.088 -3.755 12.766 1.00 92.75 108 GLY A C 1
ATOM 877 O O . GLY A 1 108 ? -11.989 -3.019 12.368 1.00 92.75 108 GLY A O 1
ATOM 878 N N . LEU A 1 109 ? -10.672 -4.824 12.089 1.00 93.38 109 LEU A N 1
ATOM 879 C CA . LEU A 1 109 ? -11.190 -5.184 10.769 1.00 93.38 109 LEU A CA 1
ATOM 880 C C . LEU A 1 109 ? -12.735 -5.177 10.673 1.00 93.38 109 LEU A C 1
ATOM 882 O O . LEU A 1 109 ? -13.245 -4.567 9.730 1.00 93.38 109 LEU A O 1
ATOM 886 N N . PRO A 1 110 ? -13.511 -5.750 11.621 1.00 92.81 110 PRO A N 1
ATOM 887 C CA . PRO A 1 110 ? -14.974 -5.694 11.554 1.00 92.81 110 PRO A CA 1
ATOM 888 C C . PRO A 1 110 ? -15.527 -4.263 11.570 1.00 92.81 110 PRO A C 1
ATOM 890 O O . PRO A 1 110 ? -16.463 -3.955 10.831 1.00 92.81 110 PRO A O 1
ATOM 893 N N . ASP A 1 111 ? -14.930 -3.374 12.366 1.00 92.44 111 ASP A N 1
ATOM 894 C CA . ASP A 1 111 ? -15.344 -1.975 12.467 1.00 92.44 111 ASP A CA 1
ATOM 895 C C . ASP A 1 111 ? -14.962 -1.179 11.219 1.00 92.44 111 ASP A C 1
ATOM 897 O O . ASP A 1 111 ? -15.751 -0.361 10.749 1.00 92.44 111 ASP A O 1
ATOM 901 N N . ILE A 1 112 ? -13.780 -1.439 10.650 1.00 91.38 112 ILE A N 1
ATOM 902 C CA . ILE A 1 112 ? -13.326 -0.840 9.386 1.00 91.38 112 ILE A CA 1
ATOM 903 C C . ILE A 1 112 ? -14.315 -1.184 8.270 1.00 91.38 112 ILE A C 1
ATOM 905 O O . ILE A 1 112 ? -14.772 -0.290 7.555 1.00 91.38 112 ILE A O 1
ATOM 909 N N . LEU A 1 113 ? -14.689 -2.462 8.151 1.00 88.81 113 LEU A N 1
ATOM 910 C CA . LEU A 1 113 ? -15.666 -2.923 7.165 1.00 88.81 113 LEU A CA 1
ATOM 911 C C . LEU A 1 113 ? -17.046 -2.303 7.418 1.00 88.81 113 LEU A C 1
ATOM 913 O O . LEU A 1 113 ? -17.654 -1.764 6.494 1.00 88.81 113 LEU A O 1
ATOM 917 N N . GLY A 1 114 ? -17.528 -2.327 8.664 1.00 85.94 114 GLY A N 1
ATOM 918 C CA . GLY A 1 114 ? -18.832 -1.771 9.027 1.00 85.94 114 GLY A CA 1
ATOM 919 C C . GLY A 1 114 ? -18.933 -0.267 8.759 1.00 85.94 114 GLY A C 1
ATOM 920 O O . GLY A 1 114 ? -19.901 0.199 8.158 1.00 85.94 114 GLY A O 1
ATOM 921 N N . LEU A 1 115 ? -17.917 0.504 9.148 1.00 80.62 115 LEU A N 1
ATOM 922 C CA . LEU A 1 115 ? -17.890 1.948 8.929 1.00 80.62 115 LEU A CA 1
ATOM 923 C C . LEU A 1 115 ? -17.719 2.310 7.455 1.00 80.62 115 LEU A C 1
ATOM 925 O O . LEU A 1 115 ? -18.363 3.253 7.006 1.00 80.62 115 LEU A O 1
ATOM 929 N N . ALA A 1 116 ? -16.908 1.572 6.693 1.00 76.75 116 ALA A N 1
ATOM 930 C CA . ALA A 1 116 ? -16.766 1.806 5.257 1.00 76.75 116 ALA A CA 1
ATOM 931 C C . ALA A 1 116 ? -18.065 1.502 4.491 1.00 76.75 116 ALA A C 1
ATOM 933 O O . ALA A 1 116 ? -18.465 2.263 3.614 1.00 76.75 116 ALA A O 1
ATOM 934 N N . LEU A 1 117 ? -18.791 0.441 4.855 1.00 73.94 117 LEU A N 1
ATOM 935 C CA . LEU A 1 117 ? -20.087 0.125 4.240 1.00 73.94 117 LEU A CA 1
ATOM 936 C C . LEU A 1 117 ? -21.160 1.189 4.522 1.00 73.94 117 LEU A C 1
ATOM 938 O O . LEU A 1 117 ? -22.058 1.393 3.705 1.00 73.94 117 LEU A O 1
ATOM 942 N N . HIS A 1 118 ? -21.077 1.872 5.666 1.00 71.44 118 HIS A N 1
ATOM 943 C CA . HIS A 1 118 ? -22.046 2.890 6.083 1.00 71.44 118 HIS A CA 1
ATOM 944 C C . HIS A 1 118 ? -21.586 4.335 5.858 1.00 71.44 118 HIS A C 1
ATOM 946 O O . HIS A 1 118 ? -22.363 5.272 6.081 1.00 71.44 118 HIS A O 1
ATOM 952 N N . ALA A 1 119 ? -20.352 4.548 5.404 1.00 66.94 119 ALA A N 1
ATOM 953 C CA . ALA A 1 119 ? -19.844 5.875 5.113 1.00 66.94 119 ALA A CA 1
ATOM 954 C C . ALA A 1 119 ? -20.640 6.497 3.955 1.00 66.94 119 ALA A C 1
ATOM 956 O O . ALA A 1 119 ? -20.758 5.943 2.865 1.00 66.94 119 ALA A O 1
ATOM 957 N N . LYS A 1 120 ? -21.173 7.706 4.178 1.00 59.22 120 LYS A N 1
ATOM 958 C CA . LYS A 1 120 ? -21.833 8.506 3.126 1.00 59.22 120 LYS A CA 1
ATOM 959 C C . LYS A 1 120 ? -20.876 8.919 2.006 1.00 59.22 120 LYS A C 1
ATOM 961 O O . LYS A 1 120 ? -21.315 9.344 0.937 1.00 59.22 120 LYS A O 1
ATOM 966 N N . GLU A 1 121 ? -19.574 8.856 2.262 1.00 62.31 121 GLU A N 1
ATOM 967 C CA . GLU A 1 121 ? -18.560 9.075 1.248 1.00 62.31 121 GLU A CA 1
ATOM 968 C C . GLU A 1 121 ? -18.625 7.915 0.250 1.00 62.31 121 GLU A C 1
ATOM 970 O O . GLU A 1 121 ? -18.410 6.768 0.616 1.00 62.31 121 GLU A O 1
ATOM 975 N N . ARG A 1 122 ? -18.947 8.204 -1.019 1.00 56.31 122 ARG A N 1
ATOM 976 C CA . ARG A 1 122 ? -18.908 7.190 -2.080 1.00 56.31 122 ARG A CA 1
ATOM 977 C C . ARG A 1 122 ? -17.507 6.574 -2.122 1.00 56.31 122 ARG A C 1
ATOM 979 O O . ARG A 1 122 ? -16.570 7.225 -2.586 1.00 56.31 122 ARG A O 1
ATOM 986 N N . HIS A 1 123 ? -17.389 5.353 -1.615 1.00 58.09 123 HIS A N 1
ATOM 987 C CA . HIS A 1 123 ? -16.284 4.458 -1.907 1.00 58.09 123 HIS A CA 1
ATOM 988 C C . HIS A 1 123 ? -16.380 4.116 -3.392 1.00 58.09 123 HIS A C 1
ATOM 990 O O . HIS A 1 123 ? -17.440 3.711 -3.876 1.00 58.09 123 HIS A O 1
ATOM 996 N N . ASP A 1 124 ? -15.312 4.363 -4.143 1.00 54.69 124 ASP A N 1
ATOM 997 C CA . ASP A 1 124 ? -15.288 4.042 -5.566 1.00 54.69 124 ASP A CA 1
ATOM 998 C C . ASP A 1 124 ? -14.970 2.548 -5.686 1.00 54.69 124 ASP A C 1
ATOM 1000 O O . ASP A 1 124 ? -13.828 2.153 -5.906 1.00 54.69 124 ASP A O 1
ATOM 1004 N N . TRP A 1 125 ? -15.983 1.706 -5.462 1.00 51.19 125 TRP A N 1
ATOM 1005 C CA . TRP A 1 125 ? -15.908 0.241 -5.525 1.00 51.19 125 TRP A CA 1
ATOM 1006 C C . TRP A 1 125 ? -15.677 -0.285 -6.953 1.00 51.19 125 TRP A C 1
ATO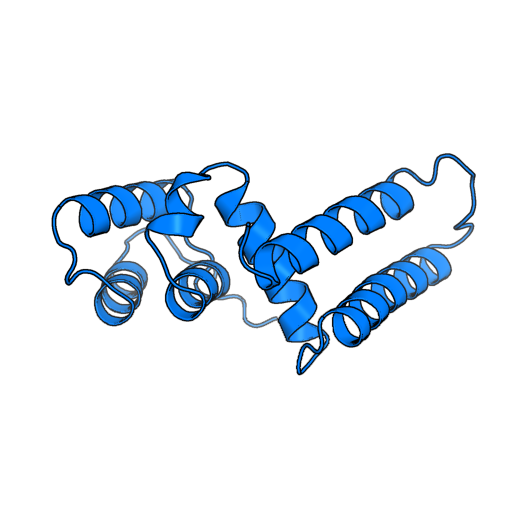M 1008 O O . TRP A 1 125 ? -16.205 -1.335 -7.309 1.00 51.19 125 TRP A O 1
ATOM 1018 N N . ARG A 1 126 ? -14.956 0.440 -7.815 1.00 39.38 126 ARG A N 1
ATOM 1019 C CA . ARG A 1 126 ? -14.688 0.000 -9.186 1.00 39.38 126 ARG A CA 1
ATOM 1020 C C . ARG A 1 126 ? -13.824 -1.257 -9.158 1.00 39.38 126 ARG A C 1
ATOM 1022 O O . ARG A 1 126 ? -12.608 -1.186 -8.977 1.00 39.38 126 ARG A O 1
ATOM 1029 N N . T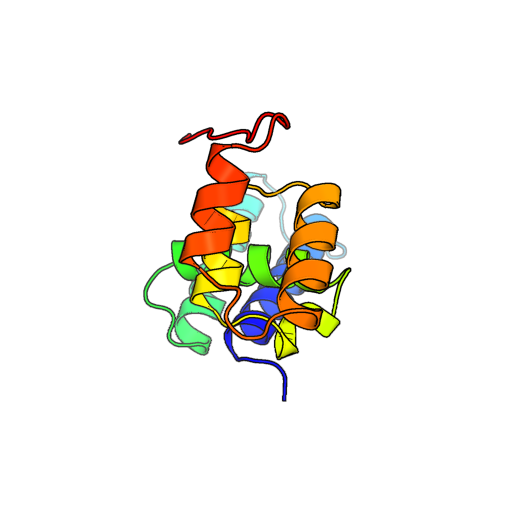RP A 1 127 ? -14.502 -2.389 -9.310 1.00 38.66 127 TRP A N 1
ATOM 1030 C CA . TRP A 1 127 ? -13.954 -3.666 -9.736 1.00 38.66 127 TRP A CA 1
ATOM 1031 C C . TRP A 1 127 ? -13.776 -3.609 -11.259 1.00 38.66 127 TRP A C 1
ATOM 1033 O O . TRP A 1 127 ? -14.580 -4.187 -11.982 1.00 38.66 127 TRP A O 1
ATOM 1043 N N . ASP A 1 128 ? -12.767 -2.867 -11.721 1.00 35.69 128 ASP A N 1
ATOM 1044 C CA . ASP A 1 128 ? -12.293 -2.908 -13.112 1.00 35.69 128 ASP A CA 1
ATOM 1045 C C . ASP A 1 128 ? -10.877 -3.503 -13.139 1.00 35.69 128 ASP A C 1
ATOM 1047 O O . ASP A 1 128 ? -10.006 -2.978 -12.399 1.00 35.69 128 ASP A O 1
#

Organism: NCBI:txid1777138

Foldseek 3Di:
DQPLLLVLLVQLVVQLVCLVPVVVVPQVDPVSSVVSNQVSLVVSCVVSVPPDSVSSVLSNQLNVVCVVPVVCSVQADSVQSSLCSLQVPDPVVVVVLVVVSVVDVPRGDVNSVVCSVVDPPDRPNDPD